Protein AF-A0A920D7A5-F1 (afdb_monomer_lite)

Structure (mmCIF, N/CA/C/O backbone):
data_AF-A0A920D7A5-F1
#
_entry.id   AF-A0A920D7A5-F1
#
loop_
_atom_site.group_PDB
_atom_site.id
_atom_site.type_symbol
_atom_site.label_atom_id
_atom_site.label_alt_id
_atom_site.label_comp_id
_atom_site.label_asym_id
_atom_site.label_entity_id
_atom_site.label_seq_id
_atom_site.pdbx_PDB_ins_code
_atom_site.Cartn_x
_atom_site.Cartn_y
_atom_site.Cartn_z
_atom_site.occupancy
_atom_site.B_iso_or_equiv
_atom_site.auth_seq_id
_atom_site.auth_comp_id
_atom_site.auth_a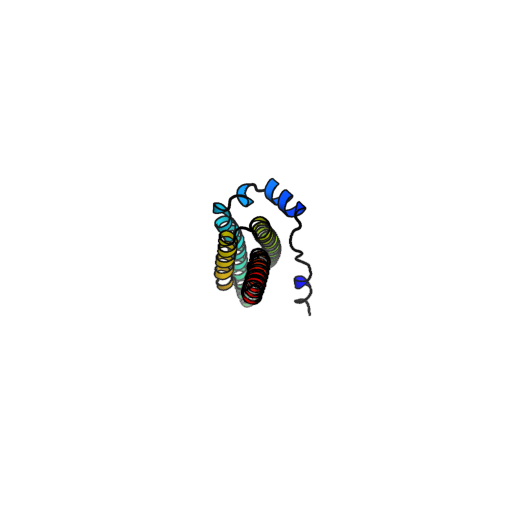sym_id
_atom_site.auth_atom_id
_atom_site.pdbx_PDB_model_num
ATOM 1 N N . MET A 1 1 ? 24.535 -3.956 1.252 1.00 41.38 1 MET A N 1
ATOM 2 C CA . MET A 1 1 ? 24.287 -3.598 2.666 1.00 41.38 1 MET A CA 1
ATOM 3 C C . MET A 1 1 ? 23.460 -2.309 2.704 1.00 41.38 1 MET A C 1
ATOM 5 O O . MET A 1 1 ? 23.857 -1.361 3.350 1.00 41.38 1 MET A O 1
ATOM 9 N N . GLU A 1 2 ? 22.331 -2.268 1.981 1.00 42.50 2 GLU A N 1
ATOM 10 C CA . GLU A 1 2 ? 21.517 -1.043 1.772 1.00 42.50 2 GLU A CA 1
ATOM 11 C C . GLU A 1 2 ? 20.015 -1.265 2.052 1.00 42.50 2 GLU A C 1
ATOM 13 O O . GLU A 1 2 ? 19.227 -0.331 2.032 1.00 42.50 2 GLU A O 1
ATOM 18 N N . LEU A 1 3 ? 19.600 -2.496 2.378 1.00 43.25 3 LEU A N 1
ATOM 19 C CA . LEU A 1 3 ? 18.204 -2.836 2.698 1.00 43.25 3 LEU A CA 1
ATOM 20 C C . LEU A 1 3 ? 17.812 -2.545 4.159 1.00 43.25 3 LEU A C 1
ATOM 22 O O . LEU A 1 3 ? 16.650 -2.704 4.517 1.00 43.25 3 LEU A O 1
ATOM 26 N N . ASN A 1 4 ? 18.763 -2.130 5.004 1.00 37.91 4 ASN A N 1
ATOM 27 C CA . ASN A 1 4 ? 18.530 -1.937 6.440 1.00 37.91 4 ASN A CA 1
ATOM 28 C C . ASN A 1 4 ? 18.217 -0.485 6.835 1.00 37.91 4 ASN A C 1
ATOM 30 O O . ASN A 1 4 ? 17.652 -0.275 7.900 1.00 37.91 4 ASN A O 1
ATOM 34 N N . GLU A 1 5 ? 18.525 0.511 5.999 1.00 42.59 5 GLU A N 1
ATOM 35 C CA . GLU A 1 5 ? 18.328 1.927 6.363 1.00 42.59 5 GLU A CA 1
ATOM 36 C C . GLU A 1 5 ? 16.907 2.438 6.092 1.00 42.59 5 GLU A C 1
ATOM 38 O O . GLU A 1 5 ? 16.459 3.405 6.705 1.00 42.59 5 GLU A O 1
ATOM 43 N N . GLN A 1 6 ? 16.139 1.766 5.231 1.00 42.25 6 GLN A N 1
ATOM 44 C CA . GLN A 1 6 ? 14.769 2.190 4.929 1.00 42.25 6 GLN A CA 1
ATOM 45 C C . GLN A 1 6 ? 13.760 1.786 6.021 1.00 42.25 6 GLN A C 1
ATOM 47 O O . GLN A 1 6 ? 12.666 2.347 6.091 1.00 42.25 6 GLN A O 1
ATOM 52 N N . LYS A 1 7 ? 14.142 0.856 6.910 1.00 41.97 7 LYS A N 1
ATOM 53 C CA . LYS A 1 7 ? 13.316 0.399 8.038 1.00 41.97 7 LYS A CA 1
ATOM 54 C C . LYS A 1 7 ? 13.253 1.426 9.183 1.00 41.97 7 LYS A C 1
ATOM 56 O O . LYS A 1 7 ? 12.307 1.394 9.964 1.00 41.97 7 LYS A O 1
ATOM 61 N N . ASP A 1 8 ? 14.189 2.379 9.236 1.00 41.84 8 ASP A N 1
ATOM 62 C CA . ASP A 1 8 ? 14.393 3.252 10.404 1.00 41.84 8 ASP A CA 1
ATOM 63 C C . ASP A 1 8 ? 13.763 4.658 10.333 1.00 41.84 8 ASP A C 1
ATOM 65 O O . ASP A 1 8 ? 13.877 5.425 11.291 1.00 41.84 8 ASP A O 1
ATOM 69 N N . MET A 1 9 ? 13.042 5.040 9.269 1.00 43.97 9 MET A N 1
ATOM 70 C CA . MET A 1 9 ? 12.496 6.413 9.182 1.00 43.97 9 MET A CA 1
ATOM 71 C C . MET A 1 9 ? 11.020 6.562 8.807 1.00 43.97 9 MET A C 1
ATOM 73 O O . MET A 1 9 ? 10.571 7.689 8.588 1.00 43.97 9 MET A O 1
ATOM 77 N N . ILE A 1 10 ? 10.207 5.503 8.848 1.00 53.88 10 ILE A N 1
ATOM 78 C CA . ILE A 1 10 ? 8.745 5.675 8.768 1.00 53.88 10 ILE A CA 1
ATOM 79 C C . ILE A 1 10 ? 8.176 5.820 10.179 1.00 53.88 10 ILE A C 1
ATOM 81 O O . ILE A 1 10 ? 7.653 4.887 10.786 1.00 53.88 10 ILE A O 1
ATOM 85 N N . ARG A 1 11 ? 8.317 7.032 10.726 1.00 62.94 11 ARG A N 1
ATOM 86 C CA . ARG A 1 11 ? 7.672 7.419 11.986 1.00 62.94 11 ARG A CA 1
ATOM 87 C C . ARG A 1 11 ? 6.159 7.442 11.785 1.00 62.94 11 ARG A C 1
ATOM 89 O O . ARG A 1 11 ? 5.678 8.046 10.828 1.00 62.94 11 ARG A O 1
ATOM 96 N N . LEU A 1 12 ? 5.422 6.826 12.711 1.00 69.50 12 LEU A N 1
ATOM 97 C CA . LEU A 1 12 ? 3.965 6.954 12.765 1.00 69.50 12 LEU A CA 1
ATOM 98 C C . LEU A 1 12 ? 3.580 8.444 12.719 1.00 69.50 12 LEU A C 1
ATOM 100 O O . LEU A 1 12 ? 4.201 9.243 13.432 1.00 69.50 12 LEU A O 1
ATOM 104 N N . PRO A 1 13 ? 2.591 8.829 11.895 1.00 72.88 13 PRO A N 1
ATOM 105 C CA . PRO A 1 13 ? 2.194 10.221 11.780 1.00 72.88 13 PRO A CA 1
ATOM 106 C C . PRO A 1 13 ? 1.700 10.737 13.134 1.00 72.88 13 PRO A C 1
ATOM 108 O O . PRO A 1 13 ? 0.954 10.065 13.849 1.00 72.88 13 PRO A O 1
ATOM 111 N N . ASN A 1 14 ? 2.143 11.936 13.507 1.00 76.25 14 ASN A N 1
ATOM 112 C CA . ASN A 1 14 ? 1.694 12.579 14.737 1.00 76.25 14 ASN A CA 1
ATOM 113 C C . ASN A 1 14 ? 0.292 13.194 14.556 1.00 76.25 14 ASN A C 1
ATOM 115 O O . ASN A 1 14 ? -0.171 13.411 13.438 1.00 76.25 14 ASN A O 1
ATOM 119 N N . GLN A 1 15 ? -0.380 13.534 15.661 1.00 73.38 15 GLN A N 1
ATOM 120 C CA . GLN A 1 15 ? -1.759 14.037 15.611 1.00 73.38 15 GLN A CA 1
ATOM 121 C C . GLN A 1 15 ? -1.928 15.306 14.755 1.00 73.38 15 GLN A C 1
ATOM 123 O O . GLN A 1 15 ? -2.983 15.501 14.160 1.00 73.38 15 GLN A O 1
ATOM 128 N N . ARG A 1 16 ? -0.901 16.163 14.660 1.00 74.25 16 ARG A N 1
ATOM 129 C CA . ARG A 1 16 ? -0.953 17.372 13.819 1.00 74.25 16 ARG A CA 1
ATOM 130 C C . ARG A 1 16 ? -0.962 17.010 12.335 1.00 74.25 16 ARG A C 1
ATOM 132 O O . ARG A 1 16 ? -1.832 17.479 11.616 1.00 74.25 16 ARG A O 1
ATOM 139 N N . GLN A 1 17 ? -0.083 16.099 11.921 1.00 76.56 17 GLN A N 1
ATOM 140 C CA . GLN A 1 17 ? -0.009 15.604 10.540 1.00 76.56 17 GLN A CA 1
ATOM 141 C C . GLN A 1 17 ? -1.295 14.896 10.104 1.00 76.56 17 GLN A C 1
ATOM 143 O O . GLN A 1 17 ? -1.682 14.959 8.940 1.00 76.56 17 GLN A O 1
ATOM 148 N N . ILE A 1 18 ? -1.965 14.222 11.039 1.00 75.75 18 ILE A N 1
ATOM 149 C CA . ILE A 1 18 ? -3.260 13.587 10.789 1.00 75.75 18 ILE A CA 1
ATOM 150 C C . ILE A 1 18 ? -4.338 14.649 10.574 1.00 75.75 18 ILE A C 1
ATOM 152 O O . ILE A 1 18 ? -5.087 14.564 9.607 1.00 75.75 18 ILE A O 1
ATOM 156 N N . ASN A 1 19 ? -4.396 15.666 11.436 1.00 73.69 19 ASN A N 1
ATOM 157 C CA . ASN A 1 19 ? -5.377 16.741 11.310 1.00 73.69 19 ASN A CA 1
ATOM 158 C C . ASN A 1 19 ? -5.190 17.540 10.009 1.00 73.69 19 ASN A C 1
ATOM 160 O O . ASN A 1 19 ? -6.176 17.876 9.363 1.00 73.69 19 ASN A O 1
ATOM 164 N N . GLU A 1 20 ? -3.945 17.802 9.605 1.00 77.56 20 GLU A N 1
ATOM 165 C CA . GLU A 1 20 ? -3.615 18.444 8.325 1.00 77.56 20 GLU A CA 1
ATOM 166 C C . GLU A 1 20 ? -4.079 17.588 7.136 1.00 77.56 20 GLU A C 1
ATOM 168 O O . GLU A 1 20 ? -4.798 18.074 6.269 1.00 77.56 20 GLU A O 1
ATOM 173 N N . ALA A 1 21 ? -3.768 16.287 7.136 1.00 74.44 21 ALA A N 1
ATOM 174 C CA . ALA A 1 21 ? -4.197 15.379 6.071 1.00 74.44 21 ALA A CA 1
ATOM 175 C C . ALA A 1 21 ? -5.730 15.258 5.972 1.00 74.44 21 ALA A C 1
ATOM 177 O O . ALA A 1 21 ? -6.277 15.170 4.875 1.00 74.44 21 ALA A O 1
ATOM 178 N N . VAL A 1 22 ? -6.432 15.280 7.108 1.00 76.81 22 VAL A N 1
ATOM 179 C CA . VAL A 1 22 ? -7.902 15.262 7.166 1.00 76.81 22 VAL A CA 1
ATOM 180 C C . VAL A 1 22 ? -8.508 16.569 6.650 1.00 76.81 22 VAL A C 1
ATOM 182 O O . VAL A 1 22 ? -9.547 16.536 5.993 1.00 76.81 22 VAL A O 1
ATOM 185 N N . GLN A 1 23 ? -7.867 17.714 6.905 1.00 74.69 23 GLN A N 1
ATOM 186 C CA . GLN A 1 23 ? -8.287 18.992 6.322 1.00 74.69 23 GLN A CA 1
ATOM 187 C C . GLN A 1 23 ? -8.099 19.015 4.802 1.00 74.69 23 GLN A C 1
ATOM 189 O O . GLN A 1 23 ? -8.969 19.515 4.092 1.00 74.69 23 GLN A O 1
ATOM 194 N N . GLU A 1 24 ? -7.000 18.451 4.299 1.00 76.38 24 GLU A N 1
ATOM 195 C CA . GLU A 1 24 ? -6.732 18.352 2.859 1.00 76.38 24 GLU A CA 1
ATOM 196 C C . GLU A 1 24 ? -7.658 17.349 2.154 1.00 76.38 24 GLU A C 1
ATOM 198 O O . GLU A 1 24 ? -8.026 17.551 0.996 1.00 76.38 24 GLU A O 1
ATOM 203 N N . ASN A 1 25 ? -8.062 16.274 2.838 1.00 72.44 25 ASN A N 1
ATOM 204 C CA . ASN A 1 25 ? -8.947 15.256 2.286 1.00 72.44 25 ASN A CA 1
ATOM 205 C C . ASN A 1 25 ? -10.033 14.832 3.297 1.00 72.44 25 ASN A C 1
ATOM 207 O O . ASN A 1 25 ? -9.840 13.883 4.066 1.00 72.44 25 ASN A O 1
ATOM 211 N N . PRO A 1 26 ? -11.226 15.459 3.246 1.00 76.00 26 PRO A N 1
ATOM 212 C CA . PRO A 1 26 ? -12.331 15.155 4.158 1.00 76.00 26 PRO A CA 1
ATOM 213 C C . PRO A 1 26 ? -12.823 13.705 4.073 1.00 76.00 26 PRO A C 1
ATOM 215 O O . PRO A 1 26 ? -13.421 13.198 5.020 1.00 76.00 26 PRO A O 1
ATOM 218 N N . ARG A 1 27 ? -12.559 13.009 2.956 1.00 74.69 27 ARG A N 1
ATOM 219 C CA . ARG A 1 27 ? -12.964 11.608 2.755 1.00 74.69 27 ARG A CA 1
ATOM 220 C C . ARG A 1 27 ? -12.238 10.640 3.686 1.00 74.69 27 ARG A C 1
ATOM 222 O O . ARG A 1 27 ? -12.727 9.541 3.897 1.00 74.69 27 ARG A O 1
ATOM 229 N N . LEU A 1 28 ? -11.111 11.049 4.277 1.00 71.62 28 LEU A N 1
ATOM 230 C CA . LEU A 1 28 ? -10.376 10.244 5.260 1.00 71.62 28 LEU A CA 1
ATOM 231 C C . LEU A 1 28 ? -11.156 10.043 6.566 1.00 71.62 28 LEU A C 1
ATOM 233 O O . LEU A 1 28 ? -10.873 9.107 7.311 1.00 71.62 28 LEU A O 1
ATOM 237 N N . VAL A 1 29 ? -12.142 10.905 6.837 1.00 75.31 29 VAL A N 1
ATOM 238 C CA . VAL A 1 29 ? -13.023 10.809 8.009 1.00 75.31 29 VAL A CA 1
ATOM 239 C C . VAL A 1 29 ? -14.123 9.771 7.802 1.00 75.31 29 VAL A C 1
ATOM 241 O O . VAL A 1 29 ? -14.589 9.163 8.764 1.00 75.31 29 VAL A O 1
ATOM 244 N N . ASP A 1 30 ? -14.536 9.557 6.554 1.00 76.31 30 ASP A N 1
ATOM 245 C CA . ASP A 1 30 ? -15.637 8.662 6.231 1.00 76.31 30 ASP A CA 1
ATOM 246 C C . ASP A 1 30 ? -15.171 7.205 6.244 1.00 76.31 30 ASP A C 1
ATOM 248 O O . ASP A 1 30 ? -14.471 6.734 5.346 1.00 76.31 30 ASP A O 1
ATOM 252 N N . GLN A 1 31 ? -15.609 6.486 7.274 1.00 75.88 31 GLN A N 1
ATOM 253 C CA . GLN A 1 31 ? -15.318 5.071 7.497 1.00 75.88 31 GLN A CA 1
ATOM 254 C C . GLN A 1 31 ? -15.724 4.202 6.303 1.00 75.88 31 GLN A C 1
ATOM 256 O O . GLN A 1 31 ? -15.016 3.259 5.969 1.00 75.88 31 GLN A O 1
ATOM 261 N N . THR A 1 32 ? -16.809 4.557 5.609 1.00 80.19 32 THR A N 1
ATOM 262 C CA . THR A 1 32 ? -17.318 3.785 4.465 1.00 80.19 32 THR A CA 1
ATOM 263 C C . THR A 1 32 ? -16.433 3.905 3.223 1.00 80.19 32 THR A C 1
ATOM 265 O O . THR A 1 32 ? -16.498 3.065 2.327 1.00 80.19 32 THR A O 1
ATOM 268 N N . GLN A 1 33 ? -15.576 4.930 3.171 1.00 82.31 33 GLN A N 1
ATOM 269 C CA . GLN A 1 33 ? -14.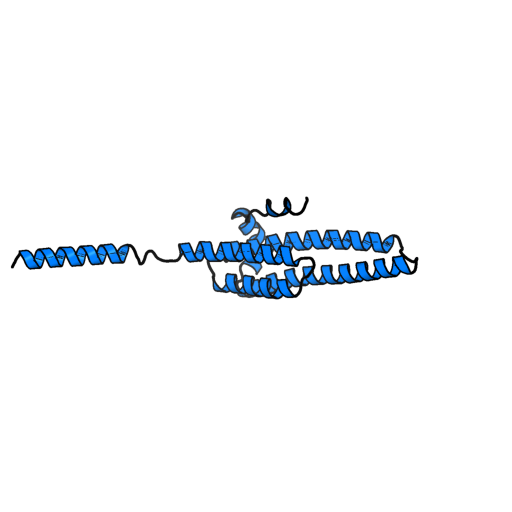683 5.197 2.045 1.00 82.31 33 GLN A CA 1
ATOM 270 C C . GLN A 1 33 ? -13.255 4.701 2.285 1.00 82.31 33 GLN A C 1
ATOM 272 O O . GLN A 1 33 ? -12.486 4.617 1.329 1.00 82.31 33 GLN A O 1
ATOM 277 N N . VAL A 1 34 ? -12.892 4.339 3.521 1.00 84.00 34 VAL A N 1
ATOM 278 C CA . VAL A 1 34 ? -11.523 3.932 3.883 1.00 84.00 34 VAL A CA 1
ATOM 279 C C . VAL A 1 34 ? -11.036 2.787 3.003 1.00 84.00 34 VAL A C 1
ATOM 281 O O . VAL A 1 34 ? -9.967 2.887 2.401 1.00 84.00 34 VAL A O 1
ATOM 284 N N . LYS A 1 35 ? -11.857 1.745 2.847 1.00 85.69 35 LYS A N 1
ATOM 285 C CA . LYS A 1 35 ? -11.562 0.613 1.968 1.00 85.69 35 LYS A CA 1
ATOM 286 C C . LYS A 1 35 ? -11.275 1.049 0.530 1.00 85.69 35 LYS A C 1
ATOM 288 O O . LYS A 1 35 ? -10.255 0.669 -0.036 1.00 85.69 35 LYS A O 1
ATOM 293 N N . ALA A 1 36 ? -12.147 1.876 -0.047 1.00 85.75 36 ALA A N 1
ATOM 294 C CA . ALA A 1 36 ? -12.005 2.350 -1.423 1.00 85.75 36 ALA A CA 1
ATOM 295 C C . ALA A 1 36 ? -10.738 3.201 -1.608 1.00 85.75 36 ALA A C 1
ATOM 297 O O . ALA A 1 36 ? -10.057 3.089 -2.624 1.00 85.75 36 ALA A O 1
ATOM 298 N N . ILE A 1 37 ? -10.393 4.016 -0.609 1.00 85.62 37 ILE A N 1
ATOM 299 C CA . ILE A 1 37 ? -9.191 4.853 -0.612 1.00 85.62 37 ILE A CA 1
ATOM 300 C C . ILE A 1 37 ? -7.926 3.983 -0.579 1.00 85.62 37 ILE A C 1
ATOM 302 O O . ILE A 1 37 ? -7.023 4.189 -1.391 1.00 85.62 37 ILE A O 1
ATOM 306 N N . VAL A 1 38 ? -7.875 2.983 0.308 1.00 86.81 38 VAL A N 1
ATOM 307 C CA . VAL A 1 38 ? -6.748 2.039 0.394 1.00 86.81 38 VAL A CA 1
ATOM 308 C C . VAL A 1 38 ? -6.605 1.247 -0.908 1.00 86.81 38 VAL A C 1
ATOM 310 O O . VAL A 1 38 ? -5.515 1.199 -1.478 1.00 86.81 38 VAL A O 1
ATOM 313 N N . GLN A 1 39 ? -7.709 0.712 -1.438 1.00 87.62 39 GLN A N 1
ATOM 314 C CA . GLN A 1 39 ? -7.733 0.005 -2.722 1.00 87.62 39 GLN A CA 1
ATOM 315 C C . GLN A 1 39 ? -7.235 0.871 -3.875 1.00 87.62 39 GLN A C 1
ATOM 317 O O . GLN A 1 39 ? -6.435 0.419 -4.694 1.00 87.62 39 GLN A O 1
ATOM 322 N N . GLN A 1 40 ? -7.678 2.127 -3.942 1.00 87.38 40 GLN A N 1
ATOM 323 C CA . GLN A 1 40 ? -7.260 3.044 -4.992 1.00 87.38 40 GLN A CA 1
ATOM 324 C C . GLN A 1 40 ? -5.743 3.262 -4.956 1.00 87.38 40 GLN A C 1
ATOM 326 O O . GLN A 1 40 ? -5.095 3.156 -5.998 1.00 87.38 40 GLN A O 1
ATOM 331 N N . SER A 1 41 ? -5.154 3.500 -3.783 1.00 85.31 41 SER A N 1
ATOM 332 C CA . SER A 1 41 ? -3.704 3.690 -3.662 1.00 85.31 41 SER A CA 1
ATOM 333 C C . SER A 1 41 ? -2.901 2.436 -4.012 1.00 85.31 41 SER A C 1
ATOM 335 O O . SER A 1 41 ? -1.912 2.526 -4.740 1.00 85.31 41 SER A O 1
ATOM 337 N N . LEU A 1 42 ? -3.358 1.257 -3.587 1.00 85.62 42 LEU A N 1
ATOM 338 C CA . LEU A 1 42 ? -2.721 -0.014 -3.948 1.00 85.62 42 LEU A CA 1
ATOM 339 C C . LEU A 1 42 ? -2.836 -0.288 -5.458 1.00 85.62 42 LEU A C 1
ATOM 341 O O . LEU A 1 42 ? -1.858 -0.651 -6.107 1.00 85.62 42 LEU A O 1
ATOM 345 N N . SER A 1 43 ? -3.984 0.002 -6.076 1.00 85.69 43 SER A N 1
ATOM 346 C CA . SER A 1 43 ? -4.156 -0.151 -7.529 1.00 85.69 43 SER A CA 1
ATOM 347 C C . SER A 1 43 ? -3.230 0.765 -8.342 1.00 85.69 43 SER A C 1
ATOM 349 O O . SER A 1 43 ? -2.708 0.362 -9.384 1.00 85.69 43 SER A O 1
ATOM 351 N N . GLN A 1 44 ? -2.966 1.982 -7.850 1.00 85.25 44 GLN A N 1
ATOM 352 C CA . GLN A 1 44 ? -2.020 2.907 -8.475 1.00 85.25 44 GLN A CA 1
ATOM 353 C C . GLN A 1 44 ? -0.593 2.355 -8.431 1.00 85.25 44 GLN A C 1
ATOM 355 O O . GLN A 1 44 ? 0.104 2.410 -9.444 1.00 85.25 44 GLN A O 1
ATOM 360 N N . LEU A 1 45 ? -0.184 1.765 -7.302 1.00 85.25 45 LEU A N 1
ATOM 361 C CA . LEU A 1 45 ? 1.101 1.073 -7.189 1.00 85.25 45 LEU A CA 1
ATOM 362 C C . LEU A 1 45 ? 1.217 -0.081 -8.191 1.00 85.25 45 LEU A C 1
ATOM 364 O O . LEU A 1 45 ? 2.210 -0.164 -8.909 1.00 85.25 45 LEU A O 1
ATOM 368 N N . SER A 1 46 ? 0.178 -0.912 -8.300 1.00 84.69 46 SER A N 1
ATOM 369 C CA . SER A 1 46 ? 0.167 -2.095 -9.178 1.00 84.69 46 SER A CA 1
ATOM 370 C C . SER A 1 46 ? 0.304 -1.686 -10.642 1.00 84.69 46 SER A C 1
ATOM 372 O O . SER A 1 46 ? 1.086 -2.258 -11.399 1.00 84.69 46 SER A O 1
ATOM 374 N N . SER A 1 47 ? -0.414 -0.632 -11.036 1.00 86.00 47 SER A N 1
ATOM 375 C CA . SER A 1 47 ? -0.345 -0.085 -12.389 1.00 86.00 47 SER A CA 1
ATOM 376 C C . SER A 1 47 ? 1.068 0.381 -12.754 1.00 86.00 47 SER A C 1
ATOM 378 O O . SER A 1 47 ? 1.542 0.115 -13.862 1.00 86.00 47 SER A O 1
ATOM 380 N N . ILE A 1 48 ? 1.773 1.041 -11.828 1.00 84.38 48 ILE A N 1
ATOM 381 C CA . ILE A 1 48 ? 3.152 1.486 -12.064 1.00 84.38 48 ILE A CA 1
ATOM 382 C C . ILE A 1 48 ? 4.096 0.283 -12.157 1.00 84.38 48 ILE A C 1
ATOM 384 O O . ILE A 1 48 ? 4.900 0.233 -13.086 1.00 84.38 48 ILE A O 1
ATOM 388 N N . GLU A 1 49 ? 3.975 -0.704 -11.266 1.00 84.12 49 GLU A N 1
ATOM 389 C CA . GLU A 1 49 ? 4.786 -1.929 -11.304 1.00 84.12 49 GLU A CA 1
ATOM 390 C C . GLU A 1 49 ? 4.625 -2.695 -12.615 1.00 84.12 49 GLU A C 1
ATOM 392 O O . GLU A 1 49 ? 5.621 -2.995 -13.267 1.00 84.12 49 GLU A O 1
ATOM 397 N N . HIS A 1 50 ? 3.390 -2.934 -13.060 1.00 85.81 50 HIS A N 1
ATOM 398 C CA . HIS A 1 50 ? 3.133 -3.634 -14.317 1.00 85.81 50 HIS A CA 1
ATOM 399 C C . HIS A 1 50 ? 3.720 -2.907 -15.527 1.00 85.81 50 HIS A C 1
ATOM 401 O O . HIS A 1 50 ? 4.246 -3.536 -16.451 1.00 85.81 50 HIS A O 1
ATOM 407 N N . ARG A 1 51 ? 3.647 -1.571 -15.544 1.00 85.00 51 ARG A N 1
ATOM 408 C CA . ARG A 1 51 ? 4.285 -0.765 -16.594 1.00 85.00 51 ARG A CA 1
ATOM 409 C C . ARG A 1 51 ? 5.804 -0.886 -16.536 1.00 85.00 51 ARG A C 1
ATOM 411 O O . ARG A 1 51 ? 6.437 -0.965 -17.587 1.00 85.00 51 ARG A O 1
ATOM 418 N N . LEU A 1 52 ? 6.367 -0.935 -15.333 1.00 84.62 52 LEU A N 1
ATOM 419 C CA . LEU A 1 52 ? 7.799 -1.087 -15.119 1.00 84.62 52 LEU A CA 1
ATOM 420 C C . LEU A 1 52 ? 8.289 -2.458 -15.588 1.00 84.62 52 LEU A C 1
ATOM 422 O O . LEU A 1 52 ? 9.238 -2.514 -16.361 1.00 84.62 52 LEU A O 1
ATOM 426 N N . ASP A 1 53 ? 7.584 -3.532 -15.238 1.00 85.19 53 ASP A N 1
ATOM 427 C CA . ASP A 1 53 ? 7.897 -4.894 -15.681 1.00 85.19 53 ASP A CA 1
ATOM 428 C C . ASP A 1 53 ? 7.794 -5.027 -17.200 1.00 85.19 53 ASP A C 1
ATOM 430 O O . ASP A 1 53 ? 8.628 -5.660 -17.848 1.00 85.19 53 ASP A O 1
ATOM 434 N N . ARG A 1 54 ? 6.787 -4.390 -17.809 1.00 85.06 54 ARG A N 1
AT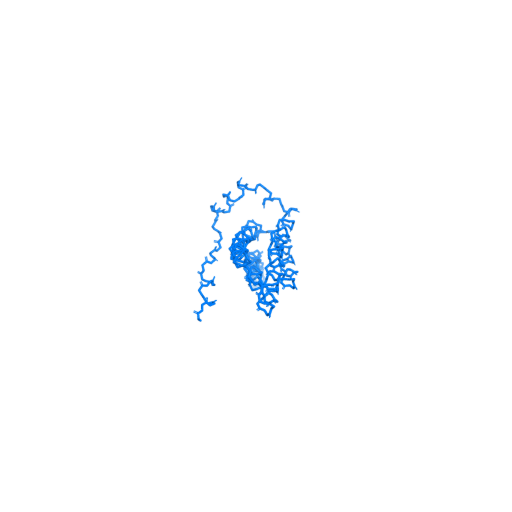OM 435 C CA . ARG A 1 54 ? 6.652 -4.367 -19.267 1.00 85.06 54 ARG A CA 1
ATOM 436 C C . ARG A 1 54 ? 7.829 -3.651 -19.927 1.00 85.06 54 ARG A C 1
ATOM 438 O O . ARG A 1 54 ? 8.372 -4.184 -20.894 1.00 85.06 54 ARG A O 1
ATOM 445 N N . LEU A 1 55 ? 8.221 -2.476 -19.434 1.00 82.12 55 LEU A N 1
ATOM 446 C CA . LEU A 1 55 ? 9.357 -1.732 -19.988 1.00 82.12 55 LEU A CA 1
ATOM 447 C C . LEU A 1 55 ? 10.693 -2.427 -19.728 1.00 82.12 55 LEU A C 1
ATOM 449 O O . LEU A 1 55 ? 11.565 -2.397 -20.592 1.00 82.12 55 LEU A O 1
ATOM 453 N N . GLU A 1 56 ? 10.855 -3.082 -18.582 1.00 80.69 56 GLU A N 1
ATOM 454 C CA . GLU A 1 56 ? 12.036 -3.881 -18.269 1.00 80.69 56 GLU A CA 1
ATOM 455 C C . GLU A 1 56 ? 12.154 -5.066 -19.231 1.00 80.69 56 GLU A C 1
ATOM 457 O O . GLU A 1 56 ? 13.184 -5.220 -19.888 1.00 80.69 56 GLU A O 1
ATOM 462 N N . ASN A 1 57 ? 11.074 -5.826 -19.425 1.00 82.31 57 ASN A N 1
ATOM 463 C CA . ASN A 1 57 ? 11.039 -6.937 -20.377 1.00 82.31 57 ASN A CA 1
ATOM 464 C C . ASN A 1 57 ? 11.295 -6.469 -21.819 1.00 82.31 57 ASN A C 1
ATOM 466 O O . ASN A 1 57 ? 12.056 -7.098 -22.553 1.00 82.31 57 ASN A O 1
ATOM 470 N N . GLN A 1 58 ? 10.724 -5.334 -22.229 1.00 76.00 58 GLN A N 1
ATOM 471 C CA . GLN A 1 58 ? 10.978 -4.745 -23.547 1.00 76.00 58 GLN A CA 1
ATOM 472 C C . GLN A 1 58 ? 12.417 -4.233 -23.697 1.00 76.00 58 GLN A C 1
ATOM 474 O O . GLN A 1 58 ? 13.016 -4.396 -24.758 1.00 76.00 58 GLN A O 1
ATOM 479 N N . GLY A 1 59 ? 12.998 -3.650 -22.647 1.00 69.75 59 GLY A N 1
ATOM 480 C CA . GLY A 1 59 ? 14.385 -3.193 -22.626 1.00 69.75 59 GLY A CA 1
ATOM 481 C C . GLY A 1 59 ? 15.388 -4.348 -22.666 1.00 69.75 59 GLY A C 1
ATOM 482 O O . GLY A 1 59 ? 16.392 -4.255 -23.369 1.00 69.75 59 GLY A O 1
ATOM 483 N N . VAL A 1 60 ? 15.109 -5.454 -21.969 1.00 67.12 60 VAL A N 1
ATOM 484 C CA . VAL A 1 60 ? 15.921 -6.682 -22.003 1.00 67.12 60 VAL A CA 1
ATOM 485 C C . VAL A 1 60 ? 15.849 -7.342 -23.380 1.00 67.12 60 VAL A C 1
ATOM 487 O O . VAL A 1 60 ? 16.888 -7.654 -23.957 1.00 67.12 60 VAL A O 1
ATOM 490 N N . VAL A 1 61 ? 14.657 -7.483 -23.965 1.00 63.88 61 VAL A N 1
ATOM 491 C CA . VAL A 1 61 ? 14.510 -8.019 -25.330 1.00 63.88 61 VAL A CA 1
ATOM 492 C C . VAL A 1 61 ? 15.174 -7.091 -26.357 1.00 63.88 61 VAL A C 1
ATOM 494 O O . VAL A 1 61 ? 15.903 -7.555 -27.232 1.00 63.88 61 VAL A O 1
ATOM 497 N N . GLY A 1 62 ? 15.020 -5.773 -26.210 1.00 60.69 62 GLY A N 1
ATOM 498 C CA . GLY A 1 62 ? 15.677 -4.775 -27.058 1.00 60.69 62 GLY A CA 1
ATOM 499 C C . GLY A 1 62 ? 17.207 -4.785 -26.955 1.00 60.69 62 GLY A C 1
ATOM 500 O O . GLY A 1 62 ? 17.878 -4.527 -27.950 1.00 60.69 62 GLY A O 1
ATOM 501 N N . ARG A 1 63 ? 17.785 -5.141 -25.794 1.00 64.12 63 ARG A N 1
ATOM 502 C CA . ARG A 1 63 ? 19.242 -5.360 -25.626 1.00 64.12 63 ARG A CA 1
ATOM 503 C C . ARG A 1 63 ? 19.740 -6.506 -26.487 1.00 64.12 63 ARG A C 1
ATOM 505 O O . ARG A 1 63 ? 20.763 -6.367 -27.146 1.00 64.12 63 ARG A O 1
ATOM 512 N N . VAL A 1 64 ? 19.011 -7.617 -26.476 1.00 64.50 64 VAL A N 1
ATOM 513 C CA . VAL A 1 64 ? 19.394 -8.841 -27.191 1.00 64.50 64 VAL A CA 1
ATOM 514 C C . VAL A 1 64 ? 19.267 -8.664 -28.708 1.00 64.50 64 VAL A C 1
ATOM 516 O O . VAL A 1 64 ? 20.063 -9.221 -29.455 1.00 64.50 64 VAL A O 1
ATOM 519 N N . VAL A 1 65 ? 18.315 -7.844 -29.165 1.00 67.44 65 VAL A N 1
ATOM 520 C CA . VAL A 1 65 ? 18.063 -7.575 -30.595 1.00 67.44 65 VAL A CA 1
ATOM 521 C C . VAL A 1 65 ? 18.787 -6.305 -31.100 1.00 67.44 65 VAL A C 1
ATOM 523 O O . VAL A 1 65 ? 18.735 -5.988 -32.285 1.00 67.44 65 VAL A O 1
ATOM 526 N N . GLY A 1 66 ? 19.519 -5.590 -30.232 1.00 56.03 66 GLY A N 1
ATOM 527 C CA . GLY A 1 66 ? 20.368 -4.446 -30.604 1.00 56.03 66 GLY A CA 1
ATOM 528 C C . GLY A 1 66 ? 19.644 -3.103 -30.784 1.00 56.03 66 GLY A C 1
ATOM 529 O O . GLY A 1 66 ? 20.181 -2.204 -31.425 1.00 56.03 66 GLY A O 1
ATOM 530 N N . SER A 1 67 ? 18.440 -2.938 -30.231 1.00 58.16 67 SER A N 1
ATOM 531 C CA . SER A 1 67 ? 17.529 -1.822 -30.526 1.00 58.16 67 SER A CA 1
ATOM 532 C C . SER A 1 67 ? 17.177 -0.916 -29.337 1.00 58.16 67 SER A C 1
ATOM 534 O O . SER A 1 67 ? 16.202 -0.168 -29.421 1.00 58.16 67 SER A O 1
ATOM 536 N N . ILE A 1 68 ? 17.943 -0.908 -28.233 1.00 56.41 68 ILE A N 1
ATOM 537 C CA . ILE A 1 68 ? 17.642 0.057 -27.160 1.00 56.41 68 ILE A CA 1
ATOM 538 C C . ILE A 1 68 ? 17.879 1.487 -27.630 1.00 56.41 68 ILE A C 1
ATOM 540 O O . ILE A 1 68 ? 19.007 1.915 -27.876 1.00 56.41 68 ILE A O 1
ATOM 544 N N . THR A 1 69 ? 16.812 2.268 -27.604 1.00 62.53 69 THR A N 1
ATOM 545 C CA . THR A 1 69 ? 16.869 3.718 -27.692 1.00 62.53 69 THR A CA 1
ATOM 546 C C . THR A 1 69 ? 17.045 4.321 -26.293 1.00 62.53 69 THR A C 1
ATOM 548 O O . THR A 1 69 ? 16.500 3.836 -25.300 1.00 62.53 69 THR A O 1
ATOM 551 N N . GLY A 1 70 ? 17.774 5.436 -26.182 1.00 64.19 70 GLY A N 1
ATOM 552 C CA . GLY A 1 70 ? 17.928 6.165 -24.911 1.00 64.19 70 GLY A CA 1
ATOM 553 C C . GLY A 1 70 ? 16.602 6.631 -24.279 1.00 64.19 70 GLY A C 1
ATOM 554 O O . GLY A 1 70 ? 16.574 6.961 -23.094 1.00 64.19 70 GLY A O 1
ATOM 555 N N . SER A 1 71 ? 15.499 6.625 -25.037 1.00 73.06 71 SER A N 1
ATOM 556 C CA . SER A 1 71 ? 14.147 6.917 -24.549 1.00 73.06 71 SER A CA 1
ATOM 557 C C . SER A 1 71 ? 13.621 5.859 -23.572 1.00 73.06 71 SER A C 1
ATOM 559 O O . SER A 1 71 ? 13.048 6.240 -22.557 1.00 73.06 71 SER A O 1
ATOM 561 N N . THR A 1 72 ? 13.884 4.566 -23.803 1.00 75.44 72 THR A N 1
ATOM 562 C CA . THR A 1 72 ? 13.409 3.470 -22.933 1.00 75.44 72 THR A CA 1
ATOM 563 C C . THR A 1 72 ? 14.040 3.538 -21.543 1.00 75.44 72 THR A C 1
ATOM 565 O O . THR A 1 72 ? 13.360 3.370 -20.535 1.00 75.44 72 THR A O 1
ATOM 568 N N . ASN A 1 73 ? 15.336 3.862 -21.464 1.00 75.44 73 ASN A N 1
ATOM 569 C CA . ASN A 1 73 ? 16.021 4.036 -20.179 1.00 75.44 73 ASN A CA 1
ATOM 570 C C . ASN A 1 73 ? 15.492 5.256 -19.408 1.00 75.44 73 ASN A C 1
ATOM 572 O O . ASN A 1 73 ? 15.342 5.190 -18.191 1.00 75.44 73 ASN A O 1
ATOM 576 N N . ARG A 1 74 ? 15.196 6.368 -20.097 1.00 83.12 74 ARG A N 1
ATOM 577 C CA . ARG A 1 74 ? 14.604 7.554 -19.456 1.00 83.12 74 ARG A CA 1
ATOM 578 C C . ARG A 1 74 ? 13.215 7.255 -18.903 1.00 83.12 74 ARG A C 1
ATOM 580 O O . ARG A 1 74 ? 12.935 7.630 -17.772 1.00 83.12 74 ARG A O 1
ATOM 587 N N . GLU A 1 75 ? 12.385 6.549 -19.666 1.00 82.50 75 GLU A N 1
ATOM 588 C CA . GLU A 1 75 ? 11.040 6.167 -19.233 1.00 82.50 75 GLU A CA 1
ATOM 589 C C . GLU A 1 75 ? 11.078 5.229 -18.018 1.00 82.50 75 GLU A C 1
ATOM 591 O O . GLU A 1 75 ? 10.337 5.439 -17.060 1.00 82.50 75 GLU A O 1
ATOM 596 N N . LEU A 1 76 ? 12.006 4.266 -17.993 1.00 82.56 76 LEU A N 1
ATOM 597 C CA . LEU A 1 76 ? 12.204 3.379 -16.844 1.00 82.56 76 LEU A CA 1
ATOM 598 C C . LEU A 1 76 ? 12.617 4.153 -15.582 1.00 82.56 76 LEU A C 1
ATOM 600 O O . LEU A 1 76 ? 12.076 3.900 -14.507 1.00 82.56 76 LEU A O 1
ATOM 604 N N . ILE A 1 77 ? 13.525 5.129 -15.702 1.00 84.06 77 ILE A N 1
ATOM 605 C CA . ILE A 1 77 ? 13.921 5.996 -14.578 1.00 84.06 77 ILE A CA 1
ATOM 606 C C . ILE A 1 77 ? 12.729 6.820 -14.078 1.00 84.06 77 ILE A C 1
ATOM 608 O O . ILE A 1 77 ? 12.518 6.923 -12.869 1.00 84.06 77 ILE A O 1
ATOM 612 N N . THR A 1 78 ? 11.929 7.386 -14.986 1.00 86.69 78 THR A N 1
ATOM 613 C CA . THR A 1 78 ? 10.714 8.121 -14.614 1.00 86.69 78 THR A CA 1
ATOM 614 C C . THR A 1 78 ? 9.731 7.220 -13.871 1.00 86.69 78 THR A C 1
ATOM 616 O O . THR A 1 78 ? 9.274 7.605 -12.798 1.00 86.69 78 THR A O 1
ATOM 619 N N . LEU A 1 79 ? 9.478 5.999 -14.356 1.00 84.75 79 LEU A N 1
ATOM 620 C CA . LEU A 1 79 ? 8.594 5.049 -13.674 1.00 84.75 79 LEU A CA 1
ATOM 621 C C . LEU A 1 79 ? 9.127 4.610 -12.307 1.00 84.75 79 LEU A C 1
ATOM 623 O O . LEU A 1 79 ? 8.342 4.499 -11.374 1.00 84.75 79 LEU A O 1
ATOM 627 N N . MET A 1 80 ? 10.437 4.399 -12.152 1.00 82.62 80 MET A N 1
ATOM 628 C CA . MET A 1 80 ? 11.041 4.089 -10.846 1.00 82.62 80 MET A CA 1
ATOM 629 C C . MET A 1 80 ? 10.852 5.234 -9.842 1.00 82.62 80 MET A C 1
ATOM 631 O O . MET A 1 80 ? 10.565 5.002 -8.663 1.00 82.62 80 MET A O 1
ATOM 635 N N . ARG A 1 81 ? 10.981 6.482 -10.306 1.00 85.88 81 ARG A N 1
ATOM 636 C CA . ARG A 1 81 ? 10.742 7.668 -9.478 1.00 85.88 81 ARG A CA 1
ATOM 637 C C . ARG A 1 81 ? 9.268 7.779 -9.088 1.00 85.88 81 ARG A C 1
ATOM 639 O O . ARG A 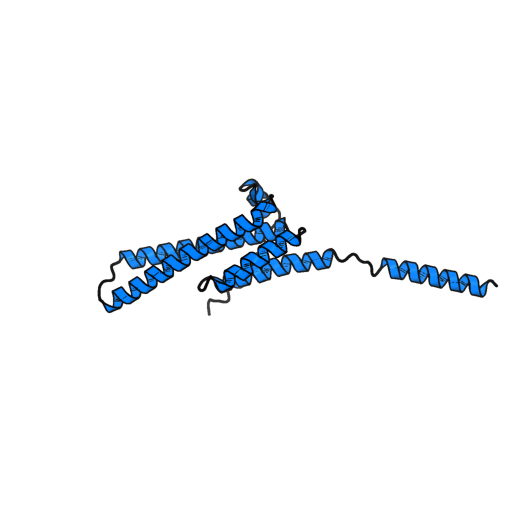1 81 ? 8.967 7.990 -7.916 1.00 85.88 81 ARG A O 1
ATOM 646 N N . ASP A 1 82 ? 8.366 7.600 -10.049 1.00 84.06 82 ASP A N 1
ATOM 647 C CA . ASP A 1 82 ? 6.922 7.659 -9.819 1.00 84.06 82 ASP A CA 1
ATOM 648 C C . ASP A 1 82 ? 6.462 6.516 -8.896 1.00 84.06 82 ASP A C 1
ATOM 650 O O . ASP A 1 82 ? 5.625 6.739 -8.022 1.00 84.06 82 ASP A O 1
ATOM 654 N N . LEU A 1 83 ? 7.065 5.325 -9.010 1.00 82.25 83 LEU A N 1
ATOM 655 C CA . LEU A 1 83 ? 6.837 4.198 -8.102 1.00 82.25 83 LEU A CA 1
ATOM 656 C C . LEU A 1 83 ? 7.246 4.554 -6.672 1.00 82.25 83 LEU A C 1
ATOM 658 O O . LEU A 1 83 ? 6.451 4.389 -5.752 1.00 82.25 83 LEU A O 1
ATOM 662 N N . THR A 1 84 ? 8.455 5.090 -6.488 1.00 80.44 84 THR A N 1
ATOM 663 C CA . THR A 1 84 ? 8.951 5.523 -5.169 1.00 80.44 84 THR A CA 1
ATOM 664 C C . THR A 1 84 ? 8.031 6.575 -4.544 1.00 80.44 84 THR A C 1
ATOM 666 O O . THR A 1 84 ? 7.701 6.505 -3.359 1.00 80.44 84 THR A O 1
ATOM 669 N N . GLN A 1 85 ? 7.569 7.544 -5.337 1.00 82.56 85 GLN A N 1
ATOM 670 C CA . GLN A 1 85 ? 6.648 8.572 -4.860 1.00 82.56 85 GLN A CA 1
ATOM 671 C C . GLN A 1 85 ? 5.284 7.974 -4.481 1.00 82.56 85 GLN A C 1
ATOM 673 O O . GLN A 1 85 ? 4.770 8.257 -3.398 1.00 82.56 85 GLN A O 1
ATOM 678 N N . ALA A 1 86 ? 4.719 7.110 -5.327 1.00 80.81 86 ALA A N 1
ATOM 679 C CA . ALA A 1 86 ? 3.456 6.430 -5.052 1.00 80.81 86 ALA A CA 1
ATOM 680 C C . ALA A 1 86 ? 3.540 5.539 -3.800 1.00 80.81 86 ALA A C 1
ATOM 682 O O . ALA A 1 86 ? 2.587 5.493 -3.017 1.00 80.81 86 ALA A O 1
ATOM 683 N N . GLN A 1 87 ? 4.685 4.888 -3.562 1.00 80.56 87 GLN A N 1
ATOM 684 C CA . GLN A 1 87 ? 4.948 4.108 -2.347 1.00 80.56 87 GLN A CA 1
ATOM 685 C C . GLN A 1 87 ? 4.881 5.000 -1.109 1.00 80.56 87 GLN A C 1
ATOM 687 O O . GLN A 1 87 ? 4.128 4.711 -0.181 1.00 80.56 87 GLN A O 1
ATOM 692 N N . GLN A 1 88 ? 5.609 6.119 -1.109 1.00 80.50 88 GLN A N 1
ATOM 693 C CA . GLN A 1 88 ? 5.622 7.055 0.018 1.00 80.50 88 GLN A CA 1
ATOM 694 C C . GLN A 1 88 ? 4.234 7.637 0.304 1.00 80.50 88 GLN A C 1
ATOM 696 O O . GLN A 1 88 ? 3.818 7.706 1.463 1.00 80.50 88 GLN A O 1
ATOM 701 N N . THR A 1 89 ? 3.492 8.020 -0.739 1.00 84.00 89 THR A N 1
ATOM 702 C CA . THR A 1 89 ? 2.118 8.516 -0.598 1.00 84.00 89 THR A CA 1
ATOM 703 C C . THR A 1 89 ? 1.196 7.450 -0.015 1.00 84.00 89 THR A C 1
ATOM 705 O O . THR A 1 89 ? 0.464 7.744 0.930 1.00 84.00 89 THR A O 1
ATOM 708 N N . THR A 1 90 ? 1.262 6.216 -0.522 1.00 84.69 90 THR A N 1
ATOM 709 C CA . THR A 1 90 ? 0.446 5.097 -0.027 1.00 84.69 90 THR A CA 1
ATOM 710 C C . THR A 1 90 ? 0.752 4.805 1.436 1.00 84.69 90 THR A C 1
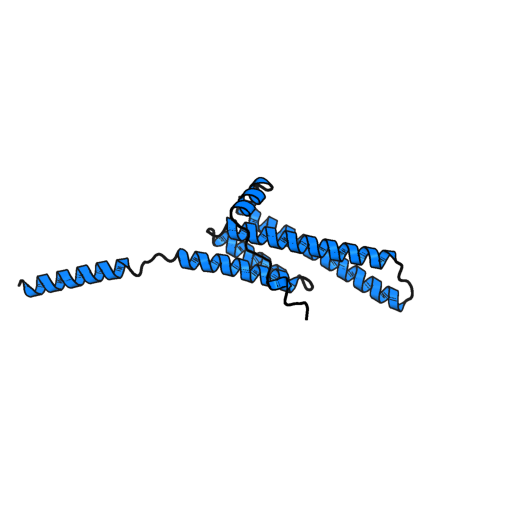ATOM 712 O O . THR A 1 90 ? -0.167 4.692 2.244 1.00 84.69 90 THR A O 1
ATOM 715 N N . ILE A 1 91 ? 2.035 4.771 1.805 1.00 82.94 91 ILE A N 1
ATOM 716 C CA . ILE A 1 91 ? 2.454 4.539 3.187 1.00 82.94 91 ILE A CA 1
ATOM 717 C C . ILE A 1 91 ? 1.906 5.621 4.116 1.00 82.94 91 ILE A C 1
ATOM 719 O O . ILE A 1 91 ? 1.292 5.308 5.137 1.00 82.94 91 ILE A O 1
ATOM 723 N N . LYS A 1 92 ? 2.080 6.896 3.752 1.00 82.94 92 LYS A N 1
ATOM 724 C CA . LYS A 1 92 ? 1.572 8.019 4.548 1.00 82.94 92 LYS A CA 1
ATOM 725 C C . LYS A 1 92 ? 0.055 7.927 4.722 1.00 82.94 92 LYS A C 1
ATOM 727 O O . LYS A 1 92 ? -0.437 8.075 5.834 1.00 82.94 92 LYS A O 1
ATOM 732 N N . LEU A 1 93 ? -0.672 7.655 3.641 1.00 85.94 93 LEU A N 1
ATOM 733 C CA . LEU A 1 93 ? -2.130 7.583 3.633 1.00 85.94 93 LEU A CA 1
ATOM 734 C C . LEU A 1 93 ? -2.664 6.447 4.511 1.00 85.94 93 LEU A C 1
ATOM 736 O O . LEU A 1 93 ? -3.502 6.690 5.377 1.00 85.94 93 LEU A O 1
ATOM 740 N N . VAL A 1 94 ? -2.160 5.227 4.311 1.00 87.06 94 VAL A N 1
ATOM 741 C CA . VAL A 1 94 ? -2.587 4.036 5.059 1.00 87.06 94 VAL A CA 1
ATOM 742 C C . VAL A 1 94 ? -2.297 4.207 6.548 1.00 87.06 94 VAL A C 1
ATOM 744 O O . VAL A 1 94 ? -3.169 3.942 7.371 1.00 87.06 94 VAL A O 1
ATOM 747 N N . LEU A 1 95 ? -1.117 4.723 6.913 1.00 84.69 95 LEU A N 1
ATOM 748 C CA . LEU A 1 95 ? -0.790 4.993 8.314 1.00 84.69 95 LEU A CA 1
ATOM 749 C C . LEU A 1 95 ? -1.662 6.101 8.912 1.00 84.69 95 LEU A C 1
ATOM 751 O O . LEU A 1 95 ? -2.107 5.968 10.049 1.00 84.69 95 LEU A O 1
ATOM 755 N N . THR A 1 96 ? -1.945 7.175 8.172 1.00 82.75 96 THR A N 1
ATOM 756 C CA . THR A 1 96 ? -2.860 8.228 8.634 1.00 82.75 96 THR A CA 1
ATOM 757 C C . THR A 1 96 ? -4.259 7.672 8.888 1.00 82.75 96 THR A C 1
ATOM 759 O O . THR A 1 96 ? -4.823 7.939 9.947 1.00 82.75 96 THR A O 1
ATOM 762 N N . LEU A 1 97 ? -4.797 6.866 7.967 1.00 84.69 97 LEU A N 1
ATOM 763 C CA . LEU A 1 97 ? -6.098 6.211 8.124 1.00 84.69 97 LEU A CA 1
ATOM 764 C C . LEU A 1 97 ? -6.110 5.268 9.328 1.00 84.69 97 LEU A C 1
ATOM 766 O O . LEU A 1 97 ? -7.029 5.330 10.141 1.00 84.69 97 LEU A O 1
ATOM 770 N N . ALA A 1 98 ? -5.064 4.458 9.483 1.00 84.94 98 ALA A N 1
ATOM 771 C CA . ALA A 1 98 ? -4.936 3.520 10.588 1.00 84.94 98 ALA A CA 1
ATOM 772 C C . ALA A 1 98 ? -4.836 4.221 11.948 1.00 84.94 98 ALA A C 1
ATOM 774 O O . ALA A 1 98 ? -5.459 3.791 12.913 1.00 84.94 98 ALA A O 1
ATOM 775 N N . VAL A 1 99 ? -4.081 5.320 12.054 1.00 85.38 99 VAL A N 1
ATOM 776 C CA . VAL A 1 99 ? -3.995 6.074 13.313 1.00 85.38 99 VAL A CA 1
ATOM 777 C C . VAL A 1 99 ? -5.292 6.843 13.587 1.00 85.38 99 VAL A C 1
ATOM 779 O O . VAL A 1 99 ? -5.732 6.882 14.736 1.00 85.38 99 VAL A O 1
ATOM 782 N N . TYR A 1 100 ? -5.925 7.420 12.560 1.00 83.56 100 TYR A N 1
ATOM 783 C CA . TYR A 1 100 ? -7.182 8.160 12.706 1.00 83.56 100 TYR A CA 1
ATOM 784 C C . TYR A 1 100 ? -8.335 7.250 13.146 1.00 83.56 100 TYR A C 1
ATOM 786 O O . TYR A 1 100 ? -9.036 7.556 14.110 1.00 83.56 100 TYR A O 1
ATOM 794 N N . HIS A 1 101 ? -8.481 6.091 12.500 1.00 83.50 101 HIS A N 1
ATOM 795 C CA . HIS A 1 101 ? -9.517 5.099 12.802 1.00 83.50 101 HIS A CA 1
ATOM 796 C C . HIS A 1 101 ? -9.062 4.038 13.808 1.00 83.50 101 HIS A C 1
ATOM 798 O O . HIS A 1 101 ? -9.711 3.008 13.945 1.00 83.50 101 HIS A O 1
ATOM 804 N N . ALA A 1 102 ? -7.996 4.286 14.574 1.00 82.31 102 ALA A N 1
ATOM 805 C CA . ALA A 1 102 ? -7.411 3.296 15.484 1.00 82.31 102 ALA A CA 1
ATOM 806 C C . ALA A 1 102 ? -8.371 2.775 16.577 1.00 82.31 102 ALA A C 1
ATOM 808 O O . ALA A 1 102 ? -8.085 1.756 17.202 1.00 82.31 102 ALA A O 1
ATOM 809 N N . GLN A 1 103 ? -9.471 3.487 16.851 1.00 80.50 103 GLN A N 1
ATOM 810 C CA . GLN A 1 103 ? -10.530 3.058 17.780 1.00 80.50 103 GLN A CA 1
ATOM 811 C C . GLN A 1 103 ? -11.632 2.231 17.096 1.00 80.50 103 GLN A C 1
ATOM 813 O O . GLN A 1 103 ? -12.430 1.588 17.769 1.00 80.50 103 GLN A O 1
ATOM 818 N N . ASN A 1 104 ? -11.694 2.231 15.764 1.00 84.19 104 ASN A N 1
ATOM 819 C CA . ASN A 1 104 ? -12.662 1.466 14.994 1.00 84.19 104 ASN A CA 1
ATOM 820 C C . ASN A 1 104 ? -12.013 0.178 14.471 1.00 84.19 104 ASN A C 1
ATOM 822 O O . ASN A 1 104 ? -11.388 0.156 13.412 1.00 84.19 104 ASN A O 1
ATOM 826 N N . ILE A 1 105 ? -12.180 -0.910 15.227 1.00 83.81 105 ILE A N 1
ATOM 827 C CA . ILE A 1 105 ? -11.590 -2.217 14.902 1.00 83.81 105 ILE A CA 1
ATOM 828 C C . ILE A 1 105 ? -12.069 -2.731 13.538 1.00 83.81 105 ILE A C 1
ATOM 830 O O . ILE A 1 105 ? -11.259 -3.280 12.802 1.00 83.81 105 ILE A O 1
ATOM 834 N N . ALA A 1 106 ? -13.334 -2.502 13.169 1.00 85.50 106 ALA A N 1
ATOM 835 C CA . ALA A 1 106 ? -13.859 -2.940 11.876 1.00 85.50 106 ALA A CA 1
ATOM 836 C C . ALA A 1 106 ? -13.116 -2.267 10.713 1.00 85.50 106 ALA A C 1
ATOM 838 O O . ALA A 1 106 ? -12.668 -2.946 9.796 1.00 85.50 106 ALA A O 1
ATOM 839 N N . VAL A 1 107 ? -12.886 -0.953 10.801 1.00 85.12 107 VAL A N 1
ATOM 840 C CA . VAL A 1 107 ? -12.109 -0.215 9.792 1.00 85.12 107 VAL A CA 1
ATOM 841 C C . VAL A 1 107 ? -10.650 -0.677 9.764 1.00 85.12 107 VAL A C 1
ATOM 843 O O . VAL A 1 107 ? -10.066 -0.814 8.694 1.00 85.12 107 VAL A O 1
ATOM 846 N N . MET A 1 108 ? -10.052 -0.956 10.924 1.00 87.06 108 MET A N 1
ATOM 847 C CA . MET A 1 108 ? -8.688 -1.492 10.990 1.00 87.06 108 MET A CA 1
ATOM 848 C C . MET A 1 108 ? -8.577 -2.872 10.334 1.00 87.06 108 MET A C 1
ATOM 850 O O . MET A 1 108 ? -7.611 -3.127 9.618 1.00 87.06 108 MET A O 1
ATOM 854 N N . ASP A 1 109 ? -9.560 -3.744 10.551 1.00 88.31 109 ASP A N 1
ATOM 855 C CA . ASP A 1 109 ? -9.619 -5.065 9.927 1.00 88.31 109 ASP A CA 1
ATOM 856 C C . ASP A 1 109 ? -9.854 -4.960 8.410 1.00 88.31 109 ASP A C 1
ATOM 858 O O . ASP A 1 109 ? -9.224 -5.693 7.654 1.00 88.31 109 ASP A O 1
ATOM 862 N N . GLU A 1 110 ? -10.663 -4.001 7.946 1.00 89.12 110 GLU A N 1
ATOM 863 C CA . GLU A 1 110 ? -10.828 -3.709 6.514 1.00 89.12 110 GLU A CA 1
ATOM 864 C C . GLU A 1 110 ? -9.525 -3.228 5.857 1.00 89.12 110 GLU A C 1
ATOM 866 O O . GLU A 1 110 ? -9.182 -3.686 4.767 1.00 89.12 110 GLU A O 1
ATOM 871 N N . ILE A 1 111 ? -8.769 -2.337 6.512 1.00 89.25 111 ILE A N 1
ATOM 872 C CA . ILE A 1 111 ? -7.454 -1.901 6.015 1.00 89.25 111 ILE A CA 1
ATOM 873 C C . ILE A 1 111 ? -6.506 -3.105 5.917 1.00 89.25 111 ILE A C 1
ATOM 875 O O . ILE A 1 111 ? -5.798 -3.250 4.921 1.00 89.25 111 ILE A O 1
ATOM 879 N N . LEU A 1 112 ? -6.488 -3.971 6.934 1.00 90.69 112 LEU A N 1
ATOM 880 C CA . LEU A 1 112 ? -5.625 -5.154 6.959 1.00 90.69 112 LEU A CA 1
ATOM 881 C C . LEU A 1 112 ? -5.994 -6.175 5.879 1.00 90.69 112 LEU A C 1
ATOM 883 O O . LEU A 1 112 ? -5.088 -6.711 5.249 1.00 90.69 112 LEU A O 1
ATOM 887 N N . ASP A 1 113 ? -7.284 -6.408 5.634 1.00 91.12 113 ASP A N 1
ATOM 888 C CA . ASP A 1 113 ? -7.776 -7.301 4.575 1.00 91.12 113 ASP A CA 1
ATOM 889 C C . ASP A 1 113 ? -7.347 -6.814 3.180 1.00 91.12 113 ASP A C 1
ATOM 891 O O . ASP A 1 113 ? -6.858 -7.591 2.359 1.00 91.12 113 ASP A O 1
ATOM 895 N N . GLU A 1 114 ? -7.443 -5.509 2.911 1.00 89.62 114 GLU A N 1
ATOM 896 C CA . GLU A 1 114 ? -6.993 -4.948 1.631 1.00 89.62 114 GLU A CA 1
ATOM 897 C C . GLU A 1 114 ? -5.470 -4.988 1.461 1.00 89.62 114 GLU A C 1
ATOM 899 O O . GLU A 1 114 ? -4.978 -5.283 0.369 1.00 89.62 114 GLU A O 1
ATOM 904 N N . LEU A 1 115 ? -4.709 -4.760 2.535 1.00 88.81 115 LEU A N 1
ATOM 905 C CA . LEU A 1 115 ? -3.256 -4.929 2.502 1.00 88.81 115 LEU A CA 1
ATOM 906 C C . LEU A 1 115 ? -2.869 -6.391 2.265 1.00 88.81 115 LEU A C 1
ATOM 908 O O . LEU A 1 115 ? -1.957 -6.652 1.486 1.00 88.81 115 LEU A O 1
ATOM 912 N N . ASP A 1 116 ? -3.554 -7.346 2.894 1.00 89.31 116 ASP A N 1
ATOM 913 C CA . ASP A 1 116 ? -3.255 -8.771 2.742 1.00 89.31 116 ASP A CA 1
ATOM 914 C C . ASP A 1 116 ? -3.513 -9.275 1.317 1.00 89.31 116 ASP A C 1
ATOM 916 O O . ASP A 1 116 ? -2.646 -9.915 0.718 1.00 89.31 116 ASP A O 1
ATOM 920 N N . LYS A 1 117 ? -4.640 -8.875 0.715 1.00 87.81 117 LYS A N 1
ATOM 921 C CA . LYS A 1 117 ? -4.925 -9.127 -0.709 1.00 87.81 117 LYS A CA 1
ATOM 922 C C . LYS A 1 117 ? -3.833 -8.572 -1.616 1.00 87.81 117 LYS A C 1
ATOM 924 O O . LYS A 1 117 ? -3.427 -9.226 -2.575 1.00 87.81 117 LYS A O 1
ATOM 929 N N . ALA A 1 118 ? -3.350 -7.370 -1.315 1.00 83.94 118 ALA A N 1
ATOM 930 C CA . ALA A 1 118 ? -2.344 -6.701 -2.120 1.00 83.94 118 ALA A CA 1
ATOM 931 C C . ALA A 1 118 ? -0.974 -7.404 -2.050 1.00 83.94 118 ALA A C 1
ATOM 933 O O . ALA A 1 118 ? -0.319 -7.542 -3.084 1.00 83.94 118 ALA A O 1
ATOM 934 N N . LYS A 1 119 ? -0.563 -7.957 -0.900 1.00 79.62 119 LYS A N 1
ATOM 935 C CA . LYS A 1 119 ? 0.702 -8.721 -0.795 1.00 79.62 119 LYS A CA 1
ATOM 936 C C . LYS A 1 119 ? 0.818 -9.837 -1.839 1.00 79.62 119 LYS A C 1
ATOM 938 O O . LYS A 1 119 ? 1.912 -10.104 -2.321 1.00 79.62 119 LYS A O 1
ATOM 943 N N . GLY A 1 120 ? -0.298 -10.481 -2.191 1.00 71.00 120 GLY A N 1
ATOM 944 C CA . GLY A 1 120 ? -0.329 -11.556 -3.188 1.00 71.00 120 GLY A CA 1
ATOM 945 C C . GLY A 1 120 ? -0.270 -11.088 -4.648 1.00 71.00 120 GLY A C 1
ATOM 946 O O . GLY A 1 120 ? 0.005 -11.897 -5.531 1.00 71.00 120 GLY A O 1
ATOM 947 N N . VAL A 1 121 ? -0.531 -9.806 -4.914 1.00 76.00 121 VAL A N 1
ATOM 948 C CA . VAL A 1 121 ? -0.605 -9.229 -6.270 1.00 76.00 121 VAL A CA 1
ATOM 949 C C . VAL A 1 121 ? 0.676 -8.481 -6.634 1.00 76.00 121 VAL A C 1
ATOM 951 O O . VAL A 1 121 ? 1.113 -8.507 -7.783 1.00 76.00 121 VAL A O 1
ATOM 954 N N . HIS A 1 122 ? 1.286 -7.818 -5.657 1.00 71.94 122 HIS A N 1
ATOM 955 C CA . HIS A 1 122 ? 2.437 -6.953 -5.863 1.00 71.94 122 HIS A CA 1
ATOM 956 C C . HIS A 1 122 ? 3.747 -7.699 -5.623 1.00 71.94 122 HIS A C 1
ATOM 958 O O . HIS A 1 122 ? 4.013 -8.120 -4.506 1.00 71.94 122 HIS A O 1
ATOM 964 N N . THR A 1 123 ? 4.605 -7.826 -6.636 1.00 70.62 123 THR A N 1
ATOM 965 C CA . THR A 1 123 ? 5.894 -8.535 -6.508 1.00 70.62 123 THR A CA 1
ATOM 966 C C . THR A 1 123 ? 7.042 -7.610 -6.097 1.00 70.62 123 THR A C 1
ATOM 968 O O . THR A 1 123 ? 7.894 -8.002 -5.302 1.00 70.62 123 THR A O 1
ATOM 971 N N . ARG A 1 124 ? 7.070 -6.367 -6.600 1.00 71.88 124 ARG A N 1
ATOM 972 C CA . ARG A 1 124 ? 8.160 -5.399 -6.358 1.00 71.88 124 ARG A CA 1
ATOM 973 C C . ARG A 1 124 ? 7.940 -4.560 -5.089 1.00 71.88 124 ARG A C 1
ATOM 975 O O . ARG A 1 124 ? 8.907 -4.124 -4.468 1.00 71.88 124 ARG A O 1
ATOM 982 N N . THR A 1 125 ? 6.693 -4.363 -4.670 1.00 78.12 125 THR A N 1
ATOM 983 C CA . THR A 1 125 ? 6.293 -3.619 -3.462 1.00 78.12 125 THR A CA 1
ATOM 984 C C . THR A 1 125 ? 5.785 -4.518 -2.335 1.00 78.12 125 THR A C 1
ATOM 986 O O . THR A 1 125 ? 5.421 -3.991 -1.284 1.00 78.12 125 THR A O 1
ATOM 989 N N . ALA A 1 126 ? 5.830 -5.848 -2.500 1.00 78.69 126 ALA A N 1
ATOM 990 C CA . ALA A 1 126 ? 5.378 -6.831 -1.508 1.00 78.69 126 ALA A CA 1
ATOM 991 C C . ALA A 1 126 ? 5.874 -6.511 -0.090 1.00 78.69 126 ALA A C 1
ATOM 993 O O . ALA A 1 126 ? 5.079 -6.419 0.839 1.00 78.69 126 ALA A O 1
ATOM 994 N N . SER A 1 127 ? 7.177 -6.249 0.053 1.00 73.44 127 SER A N 1
ATOM 995 C CA . SER A 1 127 ? 7.819 -5.947 1.337 1.00 73.44 127 SER A CA 1
ATOM 996 C C . SER A 1 127 ? 7.334 -4.639 1.968 1.00 73.44 127 SER A C 1
ATOM 998 O O . SER A 1 127 ? 7.226 -4.543 3.187 1.00 73.44 127 SER A O 1
ATOM 1000 N N . HIS A 1 128 ? 7.003 -3.628 1.160 1.00 76.31 128 HIS A N 1
ATOM 1001 C CA . HIS A 1 128 ? 6.443 -2.366 1.650 1.00 76.31 128 HIS A CA 1
ATOM 1002 C C . HIS A 1 128 ? 4.990 -2.537 2.108 1.00 76.31 128 HIS A C 1
ATOM 1004 O O . HIS A 1 128 ? 4.582 -1.935 3.100 1.00 76.31 128 HIS A O 1
ATOM 1010 N N . ILE A 1 129 ? 4.212 -3.364 1.409 1.00 79.88 129 ILE A N 1
ATOM 1011 C CA . ILE A 1 129 ? 2.826 -3.682 1.778 1.00 79.88 129 ILE A CA 1
ATOM 1012 C C . ILE A 1 129 ? 2.797 -4.566 3.028 1.00 79.88 129 ILE A C 1
ATOM 1014 O O . ILE A 1 129 ? 1.980 -4.345 3.920 1.00 79.88 129 ILE A O 1
ATOM 1018 N N . GLU A 1 130 ? 3.716 -5.524 3.133 1.00 81.19 130 GLU A N 1
ATOM 1019 C CA . GLU A 1 130 ? 3.914 -6.349 4.323 1.00 81.19 130 GLU A CA 1
ATOM 1020 C C . GLU A 1 130 ? 4.296 -5.496 5.533 1.00 81.19 130 GLU A C 1
ATOM 1022 O O . GLU A 1 130 ? 3.640 -5.581 6.570 1.00 81.19 130 GLU A O 1
ATOM 1027 N N . PHE A 1 131 ? 5.252 -4.579 5.371 1.00 80.81 131 PHE A N 1
ATOM 1028 C CA . PHE A 1 131 ? 5.577 -3.597 6.400 1.00 80.81 131 PHE A CA 1
ATOM 1029 C C . PHE A 1 131 ? 4.348 -2.776 6.825 1.00 80.81 131 PHE A C 1
ATOM 1031 O O . PHE A 1 131 ? 4.096 -2.608 8.016 1.00 80.81 131 PHE A O 1
ATOM 1038 N N . LEU A 1 132 ? 3.541 -2.280 5.878 1.00 84.12 132 LEU A N 1
ATOM 1039 C CA . LEU A 1 132 ? 2.313 -1.553 6.216 1.00 84.12 132 LEU A CA 1
ATOM 1040 C C . LEU A 1 132 ? 1.327 -2.411 7.000 1.00 84.12 132 LEU A C 1
ATOM 1042 O O . LEU A 1 132 ? 0.751 -1.933 7.975 1.00 84.12 132 LEU A O 1
ATOM 1046 N N . TYR A 1 133 ? 1.158 -3.669 6.607 1.00 88.12 133 TYR A N 1
ATOM 1047 C CA . TYR A 1 133 ? 0.301 -4.607 7.315 1.00 88.12 133 TYR A CA 1
ATOM 1048 C C . TYR A 1 133 ? 0.756 -4.788 8.771 1.00 88.12 133 TYR A C 1
ATOM 1050 O O . TYR A 1 133 ? -0.060 -4.646 9.682 1.00 88.12 133 TYR A O 1
ATOM 1058 N N . GLU A 1 134 ? 2.053 -5.009 9.007 1.00 83.44 134 GLU A N 1
ATOM 1059 C CA . GLU A 1 134 ? 2.620 -5.126 10.359 1.00 83.44 134 GLU A CA 1
ATOM 1060 C C . GLU A 1 134 ? 2.369 -3.864 11.200 1.00 83.44 134 GLU A C 1
ATOM 1062 O O . GLU A 1 134 ? 1.965 -3.949 12.363 1.00 83.44 134 GLU A O 1
ATOM 1067 N N . GLN A 1 135 ? 2.545 -2.678 10.611 1.00 84.00 135 GLN A N 1
ATOM 1068 C CA . GLN A 1 135 ? 2.340 -1.406 11.308 1.00 84.00 135 GLN A CA 1
ATOM 1069 C C . GLN A 1 135 ? 0.867 -1.170 11.665 1.00 84.00 135 GLN A C 1
ATOM 1071 O O . GLN A 1 135 ? 0.555 -0.767 12.788 1.00 84.00 135 GLN A O 1
ATOM 1076 N N . VAL A 1 136 ? -0.057 -1.440 10.739 1.00 85.62 136 VAL A N 1
ATOM 1077 C CA . VAL A 1 136 ? -1.503 -1.326 10.986 1.00 85.62 136 VAL A CA 1
ATOM 1078 C C . VAL A 1 136 ? -1.944 -2.341 12.045 1.00 85.62 136 VAL A C 1
ATOM 1080 O O . VAL A 1 136 ? -2.701 -1.994 12.956 1.00 85.62 136 VAL A O 1
ATOM 1083 N N . GLN A 1 137 ? -1.408 -3.563 11.999 1.00 87.44 137 GLN A N 1
ATOM 1084 C CA . GLN A 1 137 ? -1.661 -4.593 13.001 1.00 87.44 137 GLN A CA 1
ATOM 1085 C C . GLN A 1 137 ? -1.173 -4.154 14.388 1.00 87.44 137 GLN A C 1
ATOM 1087 O O . GLN A 1 137 ? -1.926 -4.243 15.359 1.00 87.44 137 GLN A O 1
ATOM 1092 N N . MET A 1 138 ? 0.037 -3.598 14.486 1.00 85.56 138 MET A N 1
ATOM 1093 C CA . MET A 1 138 ? 0.580 -3.065 15.738 1.00 85.56 138 MET A CA 1
ATOM 1094 C C . MET A 1 138 ? -0.309 -1.958 16.325 1.00 85.56 138 MET A C 1
ATOM 1096 O O . MET A 1 138 ? -0.566 -1.950 17.534 1.00 85.56 138 MET A O 1
ATOM 1100 N N . ILE A 1 139 ? -0.818 -1.043 15.488 1.00 82.94 139 ILE A N 1
ATOM 1101 C CA . ILE A 1 139 ? -1.745 0.020 15.914 1.00 82.94 139 ILE A CA 1
ATOM 1102 C C . ILE A 1 139 ? -3.034 -0.592 16.481 1.00 82.94 139 ILE A C 1
ATOM 1104 O O . ILE A 1 139 ? -3.444 -0.226 17.588 1.00 82.94 139 ILE A O 1
ATOM 1108 N N . ARG A 1 140 ? -3.643 -1.545 15.762 1.00 85.88 140 ARG A N 1
ATOM 1109 C CA . ARG A 1 140 ? -4.868 -2.239 16.189 1.00 85.88 140 ARG A CA 1
ATOM 1110 C C . ARG A 1 140 ? -4.664 -2.959 17.524 1.00 85.88 140 ARG A C 1
ATOM 1112 O O . ARG A 1 140 ? -5.451 -2.783 18.455 1.00 85.88 140 ARG A O 1
ATOM 1119 N N . ASP A 1 141 ? -3.588 -3.728 17.647 1.00 82.94 141 ASP A N 1
ATOM 1120 C CA . ASP A 1 141 ? -3.338 -4.602 18.798 1.00 82.94 141 ASP A CA 1
ATOM 1121 C C . ASP A 1 141 ? -2.962 -3.799 20.061 1.00 82.94 141 ASP A C 1
ATOM 1123 O O . ASP A 1 141 ? -3.391 -4.129 21.177 1.00 82.94 141 ASP A O 1
ATOM 1127 N N . THR A 1 142 ? -2.251 -2.676 19.892 1.00 80.19 142 THR A N 1
ATOM 1128 C CA . THR A 1 142 ? -1.953 -1.720 20.976 1.00 80.19 142 THR A CA 1
ATOM 1129 C C . THR A 1 142 ? -3.235 -1.108 21.548 1.00 80.19 142 THR A C 1
ATOM 1131 O O . THR A 1 142 ? -3.363 -0.928 22.763 1.00 80.19 142 THR A O 1
ATOM 1134 N N . ARG A 1 143 ? -4.220 -0.800 20.695 1.00 74.06 143 ARG A N 1
ATOM 1135 C CA . ARG A 1 143 ? -5.503 -0.220 21.123 1.00 74.06 143 ARG A CA 1
ATOM 1136 C C . ARG A 1 143 ? -6.448 -1.261 21.707 1.00 74.06 143 ARG A C 1
ATOM 1138 O O . ARG A 1 143 ? -7.011 -1.012 22.771 1.00 74.06 143 ARG A O 1
ATOM 1145 N N . ARG A 1 144 ? -6.501 -2.461 21.126 1.00 67.12 144 ARG A N 1
ATOM 1146 C CA . ARG A 1 144 ? -7.246 -3.605 21.674 1.00 67.12 144 ARG A CA 1
ATOM 1147 C C . ARG A 1 144 ? -6.770 -3.995 23.077 1.00 67.12 144 ARG A C 1
ATOM 1149 O O . ARG A 1 144 ? -7.578 -4.373 23.921 1.00 67.12 144 ARG A O 1
ATOM 1156 N N . SER A 1 145 ? -5.472 -3.865 23.360 1.00 60.16 145 SER A N 1
ATOM 1157 C CA . SER A 1 145 ? -4.927 -4.091 24.709 1.00 60.16 145 SER A CA 1
ATOM 1158 C C . SER A 1 145 ? -5.292 -2.989 25.707 1.00 60.16 145 SER A C 1
ATOM 1160 O O . SER A 1 145 ? -5.397 -3.268 26.899 1.00 60.16 145 SER A O 1
ATOM 1162 N N . ARG A 1 146 ? -5.525 -1.755 25.240 1.00 57.41 146 ARG A N 1
ATOM 1163 C CA . ARG A 1 146 ? -5.961 -0.624 26.075 1.00 57.41 146 ARG A CA 1
ATOM 1164 C C . ARG A 1 146 ? -7.463 -0.660 26.379 1.00 57.41 146 ARG A C 1
ATOM 1166 O O . ARG A 1 146 ? -7.870 -0.174 27.429 1.00 57.41 146 ARG A O 1
ATOM 1173 N N . GLU A 1 147 ? -8.259 -1.240 25.484 1.00 49.66 147 GLU A N 1
ATOM 1174 C CA . GLU A 1 147 ? -9.709 -1.409 25.638 1.00 49.66 147 GLU A CA 1
ATOM 1175 C C . GLU A 1 147 ? -10.128 -2.668 26.384 1.00 49.66 147 GLU A C 1
ATOM 1177 O O . GLU A 1 147 ? -11.311 -2.800 26.675 1.00 49.66 147 GLU A O 1
ATOM 1182 N N . LYS A 1 148 ? -9.215 -3.578 26.755 1.00 42.69 148 LYS A N 1
ATOM 1183 C CA . LYS A 1 148 ? -9.568 -4.586 27.759 1.00 42.69 148 LYS A CA 1
ATOM 1184 C C . LYS A 1 148 ? -9.911 -3.823 29.039 1.00 42.69 148 LYS A C 1
ATOM 1186 O O . LYS A 1 148 ? -8.990 -3.295 29.672 1.00 42.69 148 LYS A O 1
ATOM 1191 N N . PRO A 1 149 ? -11.196 -3.734 29.441 1.00 41.50 149 PRO A N 1
ATOM 1192 C CA . PRO A 1 149 ? -11.500 -3.160 30.727 1.00 41.50 149 PRO A CA 1
ATOM 1193 C C . PRO A 1 149 ? -10.740 -3.991 31.746 1.00 41.50 149 PRO A C 1
ATOM 1195 O O . PRO A 1 149 ? -10.573 -5.207 31.610 1.00 41.50 149 PRO A O 1
ATOM 1198 N N . VAL A 1 150 ? -10.286 -3.318 32.788 1.00 47.91 150 VAL A N 1
ATOM 1199 C CA . VAL A 1 150 ? -9.754 -3.927 33.996 1.00 47.91 150 VAL A CA 1
ATOM 1200 C C . VAL A 1 150 ? -10.904 -4.650 34.728 1.00 47.91 150 VAL A C 1
ATOM 1202 O O . VAL A 1 150 ? -11.189 -4.393 35.891 1.00 47.91 150 VAL A O 1
ATOM 1205 N N . ALA A 1 151 ? -11.575 -5.587 34.053 1.00 43.81 151 ALA A N 1
ATOM 1206 C CA . ALA A 1 151 ? -12.563 -6.508 34.598 1.00 43.81 151 ALA A CA 1
ATOM 1207 C C . ALA A 1 151 ? -11.919 -7.506 35.580 1.00 43.81 151 ALA A C 1
ATOM 1209 O O . ALA A 1 151 ? -12.616 -8.273 36.230 1.00 43.81 151 ALA A O 1
ATOM 1210 N N . GLY A 1 152 ? -10.590 -7.463 35.731 1.00 46.25 152 GLY A N 1
ATOM 1211 C CA . GLY A 1 152 ? -9.846 -8.227 36.725 1.00 46.25 152 GLY A CA 1
ATOM 1212 C C . GLY A 1 152 ? -9.532 -7.495 38.035 1.00 46.25 152 GLY A C 1
ATOM 1213 O O . GLY A 1 152 ? -9.204 -8.175 38.994 1.00 46.25 152 GLY A O 1
ATOM 1214 N N . ARG A 1 153 ? -9.615 -6.153 38.146 1.00 46.69 153 ARG A N 1
ATOM 1215 C CA . ARG A 1 153 ? -9.303 -5.474 39.434 1.00 46.69 153 ARG A CA 1
ATOM 1216 C C . ARG A 1 153 ? -10.531 -5.150 40.272 1.00 46.69 153 ARG A C 1
ATOM 1218 O O . ARG A 1 153 ? -10.456 -5.311 41.481 1.00 46.69 153 ARG A O 1
ATOM 1225 N N . LEU A 1 154 ? -11.657 -4.753 39.679 1.00 47.28 154 LEU A N 1
ATOM 1226 C CA . LEU A 1 154 ? -12.875 -4.482 40.459 1.00 47.28 154 LEU A CA 1
ATOM 1227 C C . LEU A 1 154 ? -13.517 -5.768 41.008 1.00 47.28 154 LEU A C 1
ATOM 1229 O O . LEU A 1 154 ? -13.973 -5.772 42.147 1.00 47.28 154 LEU A O 1
ATOM 1233 N N . GLY A 1 155 ? -13.464 -6.878 40.260 1.00 46.09 155 GLY A N 1
ATOM 1234 C CA . GLY A 1 155 ? -13.963 -8.179 40.726 1.00 46.09 155 GLY A CA 1
ATOM 1235 C C . GLY A 1 155 ? -13.209 -8.723 41.945 1.00 46.09 155 GLY A C 1
ATOM 1236 O O . GLY A 1 155 ? -13.825 -9.302 42.835 1.00 46.09 155 GLY A O 1
ATOM 1237 N N . ILE A 1 156 ? -11.898 -8.469 42.039 1.00 53.34 156 ILE A N 1
ATOM 1238 C CA . ILE A 1 156 ? -11.085 -8.877 43.195 1.00 53.34 156 ILE A CA 1
ATOM 1239 C C . ILE A 1 156 ? -11.460 -8.064 44.441 1.00 53.34 156 ILE A C 1
ATOM 1241 O O . ILE A 1 156 ? -11.607 -8.643 45.511 1.00 53.34 156 ILE A O 1
ATOM 1245 N N . TRP A 1 157 ? -11.689 -6.750 44.322 1.00 53.66 157 TRP A N 1
ATOM 1246 C CA . TRP A 1 157 ? -12.120 -5.938 45.469 1.00 53.66 157 TRP A CA 1
ATOM 1247 C C . TRP A 1 157 ? -13.514 -6.331 45.969 1.00 53.66 157 TRP A C 1
ATOM 1249 O O . TRP A 1 157 ? -13.707 -6.448 47.176 1.00 53.66 157 TRP A O 1
ATOM 1259 N N . VAL A 1 158 ? -14.462 -6.610 45.066 1.00 61.09 158 VAL A N 1
ATOM 1260 C CA . VAL A 1 158 ? -15.805 -7.079 45.454 1.00 61.09 158 VAL A CA 1
ATOM 1261 C C . VAL A 1 158 ? -15.739 -8.462 46.109 1.00 61.09 158 VAL A C 1
ATOM 1263 O O . VAL A 1 158 ? -16.375 -8.671 47.140 1.00 61.09 158 VAL A O 1
ATOM 1266 N N . ALA A 1 159 ? -14.925 -9.384 45.583 1.00 59.19 159 ALA A N 1
ATOM 1267 C CA . ALA A 1 159 ? -14.745 -10.708 46.178 1.00 59.19 159 ALA A CA 1
ATOM 1268 C C . ALA A 1 159 ? -14.070 -10.646 47.561 1.00 59.19 159 ALA A C 1
ATOM 1270 O O . ALA A 1 159 ? -14.498 -11.345 48.475 1.00 59.19 159 ALA A O 1
ATOM 1271 N N . ILE A 1 160 ? -13.069 -9.779 47.750 1.00 62.38 160 ILE A N 1
ATOM 1272 C CA . ILE A 1 160 ? -12.399 -9.592 49.047 1.00 62.38 160 ILE A CA 1
ATOM 1273 C C . ILE A 1 160 ? -13.355 -8.972 50.076 1.00 62.38 160 ILE A C 1
ATOM 1275 O O . ILE A 1 160 ? -13.399 -9.429 51.216 1.00 62.38 160 ILE A O 1
ATOM 1279 N N . VAL A 1 161 ? -14.162 -7.978 49.688 1.00 70.38 161 VAL A N 1
ATOM 1280 C CA . VAL A 1 161 ? -15.155 -7.359 50.586 1.00 70.38 161 VAL A CA 1
ATOM 1281 C C . VAL A 1 161 ? -16.269 -8.348 50.952 1.00 70.38 161 VAL A C 1
ATOM 1283 O O . VAL A 1 161 ? -16.660 -8.425 52.119 1.00 70.38 161 VAL A O 1
ATOM 1286 N N . ALA A 1 162 ? -16.744 -9.156 50.000 1.00 67.81 162 ALA A N 1
ATOM 1287 C CA . ALA A 1 162 ? -17.730 -10.208 50.261 1.00 67.81 162 ALA A CA 1
ATOM 1288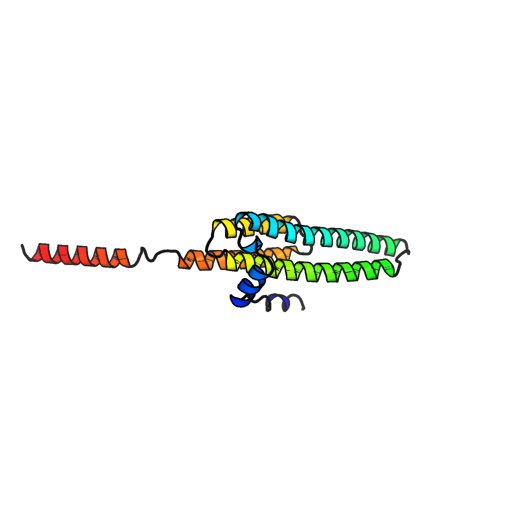 C C . ALA A 1 162 ? -17.171 -11.313 51.179 1.00 67.81 162 ALA A C 1
ATOM 1290 O O . ALA A 1 162 ? -17.851 -11.773 52.092 1.00 67.81 162 ALA A O 1
ATOM 1291 N N . PHE A 1 163 ? -15.907 -11.701 50.992 1.00 70.56 163 PHE A N 1
ATOM 1292 C CA . PHE A 1 163 ? -15.263 -12.720 51.819 1.00 70.56 163 PHE A CA 1
ATOM 1293 C C . PHE A 1 163 ? -14.994 -12.228 53.252 1.00 70.56 163 PHE A C 1
ATOM 1295 O O . PHE A 1 163 ? -15.256 -12.948 54.214 1.00 70.56 163 PHE A O 1
ATOM 1302 N N . LEU A 1 164 ? -14.542 -10.979 53.418 1.00 70.62 164 LEU A N 1
ATOM 1303 C CA . LEU A 1 164 ? -14.327 -10.375 54.740 1.00 70.62 164 LEU A CA 1
ATOM 1304 C C . LEU A 1 164 ? -15.640 -10.172 55.507 1.00 70.62 164 LEU A C 1
ATOM 1306 O O . LEU A 1 164 ? -15.697 -10.448 56.703 1.00 70.62 164 LEU A O 1
ATOM 1310 N N . SER A 1 165 ? -16.706 -9.737 54.831 1.00 68.38 165 SER A N 1
ATOM 1311 C CA . SER A 1 165 ? -18.026 -9.590 55.463 1.00 68.38 165 SER A CA 1
ATOM 1312 C C . SER A 1 165 ? -18.623 -10.937 55.888 1.00 68.38 165 SER A C 1
ATOM 1314 O O . SER A 1 165 ? -19.181 -11.033 56.982 1.00 68.38 165 SER A O 1
ATOM 1316 N N . MET A 1 166 ? -18.431 -11.995 55.094 1.00 70.38 166 MET A N 1
ATOM 1317 C CA . MET A 1 166 ? -18.847 -13.355 55.455 1.00 70.38 166 MET A CA 1
ATOM 1318 C C . MET A 1 166 ? -18.072 -13.906 56.665 1.00 70.38 166 MET A C 1
ATOM 1320 O O . MET A 1 166 ? -18.674 -14.521 57.544 1.00 70.38 166 MET A O 1
ATOM 1324 N N . LEU A 1 167 ? -16.762 -13.649 56.754 1.00 69.00 167 LEU A N 1
ATOM 1325 C CA . LEU A 1 167 ? -15.942 -14.052 57.904 1.00 69.00 167 LEU A CA 1
ATOM 1326 C C . LEU A 1 167 ? -16.362 -13.353 59.202 1.00 69.00 167 LEU A C 1
ATOM 1328 O O . LEU A 1 167 ? -16.457 -14.002 60.240 1.00 69.00 167 LEU A O 1
ATOM 1332 N N . ILE A 1 168 ? -16.658 -12.051 59.146 1.00 71.62 168 ILE A N 1
ATOM 1333 C CA . ILE A 1 168 ? -17.122 -11.295 60.319 1.00 71.62 168 ILE A CA 1
ATOM 1334 C C . ILE A 1 168 ? -18.482 -11.821 60.795 1.00 71.62 168 ILE A C 1
ATOM 1336 O O . ILE A 1 168 ? -18.671 -12.025 61.991 1.00 71.62 168 ILE A O 1
ATOM 1340 N N . PHE A 1 169 ? -19.412 -12.100 59.876 1.00 71.19 169 PHE A N 1
ATOM 1341 C CA . PHE A 1 169 ? -20.724 -12.653 60.224 1.00 71.19 169 PHE A CA 1
ATOM 1342 C C . PHE A 1 169 ? -20.632 -14.047 60.868 1.00 71.19 169 PHE A C 1
ATOM 1344 O O . PHE A 1 169 ? -21.419 -14.366 61.754 1.00 71.19 169 PHE A O 1
ATOM 1351 N N . PHE A 1 170 ? -19.659 -14.867 60.459 1.00 65.12 170 PHE A N 1
ATOM 1352 C CA . PHE A 1 170 ? -19.455 -16.206 61.016 1.00 65.12 170 PHE A CA 1
ATOM 1353 C C . PHE A 1 170 ? -18.838 -16.192 62.425 1.00 65.12 170 PHE A C 1
ATOM 1355 O O . PHE A 1 170 ? -19.123 -17.084 63.212 1.00 65.12 170 PHE A O 1
ATOM 1362 N N . PHE A 1 171 ? -18.025 -15.183 62.761 1.00 57.78 171 PHE A N 1
ATOM 1363 C CA . PHE A 1 171 ? -17.420 -15.032 64.094 1.00 57.78 171 PHE A CA 1
ATOM 1364 C C . PHE A 1 171 ? -18.309 -14.301 65.115 1.00 57.78 171 PHE A C 1
ATOM 1366 O O . PHE A 1 171 ? -18.008 -14.330 66.306 1.00 57.78 171 PHE A O 1
ATOM 1373 N N . LEU A 1 172 ? -19.375 -13.628 64.667 1.00 54.94 172 LEU A N 1
ATOM 1374 C CA . LEU A 1 172 ? -20.297 -12.873 65.529 1.00 54.94 172 LEU A CA 1
ATOM 1375 C C . LEU A 1 172 ? -21.554 -13.669 65.936 1.00 54.94 172 LEU A C 1
ATOM 1377 O O . LEU A 1 172 ? -22.457 -13.104 66.554 1.00 54.94 172 LEU A O 1
ATOM 1381 N N . LYS A 1 173 ? -21.620 -14.956 65.578 1.00 44.84 173 LYS A N 1
ATOM 1382 C CA . LYS A 1 173 ? -22.672 -15.903 65.961 1.00 44.84 173 LYS A CA 1
ATOM 1383 C C . LYS A 1 173 ? -22.091 -16.985 66.862 1.00 44.84 173 LYS A C 1
ATOM 1385 O O . LYS A 1 173 ? -22.801 -17.364 67.818 1.00 44.84 173 LYS A O 1
#

pLDDT: mean 73.96, std 13.73, range [37.91, 91.12]

Radius of gyration: 25.54 Å; chains: 1; bounding box: 47×35×97 Å

Secondary structure (DSSP, 8-state):
--SSSGGG--PPPPHHHHHHHHHH-GGGG-HHHHHHHHHHHHHHHHHHHHHHHHHHHHHHHHHHHT---HHHHHHHHHHHHHHHHHHHHHHHHHHHHHHHTTT-HHHHHHHHHHHHHHHTT-SSSHHHHHHHHHHHHHHHHHHHHHSS--TTTHHHHHHHHHHHHHHHHHH--

Foldseek 3Di:
DPPPPVVPPPDQDDPVLLVVVCVVPVCLVPLVCLLVVLLVLLVQLLVLQVVLVVLVVVQVVCVVVVHDDPVSVVVNVVSVVVNVVSLVVSLNSLSSSLLSCLVPLVSLVSSLVSLVVSLVRDDPCNVSSVVSNVSSVVSNVVVVVVPPPCPVPVVVVVVVVVVVVVVVVVVVD

Sequence (173 aa):
MELNEQKDMIRLPNQRQINEAVQENPRLVDQTQVKAIVQQSLSQLSSIEHRLDRLENQGVVGRVVGSITGSTNRELITLMRDLTQAQQTTIKLVLTLAVYHAQNIAVMDEILDELDKAKGVHTRTASHIEFLYEQVQMIRDTRRSREKPVAGRLGIWVAIVAFLSMLIFFFLK